Protein AF-L8FRG1-F1 (afdb_monomer)

Secondary structure (DSSP, 8-state):
--HHHHHHHHHHHHHHHHHHHHHHHHTT-------SS-GGG-TTS-HHHHHHHHTS---------GGGTSTTTS-HHHHHHHHHHSTT-HHHHHHHHHHHHHHHGGGGGG--HHHHHHHHTTTT-PSS-----HHHHTT-

Solvent-accessible surface area (backbone atoms only — not comparable to full-atom values): 8812 Å² total; per-residue (Å²): 144,73,69,72,60,57,55,54,51,52,53,54,53,60,58,47,57,55,53,54,52,51,52,43,47,71,73,71,48,89,86,87,86,87,71,100,57,58,46,85,68,50,81,90,57,60,70,68,55,28,54,54,59,58,73,52,91,83,76,89,82,73,90,70,80,63,68,82,81,62,58,86,53,46,35,67,70,39,51,52,53,44,50,46,42,32,68,93,35,69,66,58,39,52,50,50,52,53,50,45,42,70,73,42,50,93,43,30,60,70,52,47,57,69,54,50,52,66,74,41,53,78,80,64,71,46,64,81,65,69,71,85,46,74,74,65,64,74,75,113

Structure (mmCIF, N/CA/C/O backbone):
data_AF-L8FRG1-F1
#
_entry.id   AF-L8FRG1-F1
#
loop_
_atom_site.group_PDB
_atom_site.id
_atom_site.type_symbol
_atom_site.label_atom_id
_atom_site.label_alt_id
_atom_site.label_comp_id
_atom_site.label_asym_id
_atom_site.label_entity_id
_atom_site.label_seq_id
_atom_site.pdbx_PDB_ins_code
_atom_site.Cartn_x
_atom_site.Cartn_y
_atom_site.Cartn_z
_atom_site.occupancy
_atom_site.B_iso_or_equiv
_atom_site.auth_seq_id
_atom_site.auth_comp_id
_atom_site.auth_asym_id
_atom_site.auth_atom_id
_atom_site.pdbx_PDB_model_num
ATOM 1 N N . MET A 1 1 ? 39.399 -3.761 2.041 1.00 45.59 1 MET A N 1
ATOM 2 C CA . MET A 1 1 ? 39.503 -4.653 0.859 1.00 45.59 1 MET A CA 1
ATOM 3 C C . MET A 1 1 ? 38.210 -5.459 0.605 1.00 45.59 1 MET A C 1
ATOM 5 O O . MET A 1 1 ? 38.287 -6.516 0.002 1.00 45.59 1 MET A O 1
ATOM 9 N N . GLN A 1 2 ? 37.025 -4.974 1.021 1.00 53.41 2 GLN A N 1
ATOM 10 C CA . GLN A 1 2 ? 35.730 -5.683 0.889 1.00 53.41 2 GLN A CA 1
ATOM 11 C C . GLN A 1 2 ? 34.721 -4.988 -0.050 1.00 53.41 2 GLN A C 1
ATOM 13 O O . GLN A 1 2 ? 33.638 -5.507 -0.275 1.00 53.41 2 GLN A O 1
ATOM 18 N N . ASP A 1 3 ? 35.074 -3.844 -0.639 1.00 57.12 3 ASP A N 1
ATOM 19 C CA . ASP A 1 3 ? 34.114 -2.991 -1.362 1.00 57.12 3 ASP A CA 1
ATOM 20 C C . ASP A 1 3 ? 33.959 -3.360 -2.854 1.00 57.12 3 ASP A C 1
ATOM 22 O O . ASP A 1 3 ? 32.952 -3.083 -3.501 1.00 57.12 3 ASP A O 1
ATOM 26 N N . ARG A 1 4 ? 34.955 -4.053 -3.424 1.00 55.94 4 ARG A N 1
ATOM 27 C CA . ARG A 1 4 ? 35.022 -4.337 -4.869 1.00 55.94 4 ARG A CA 1
ATOM 28 C C . ARG A 1 4 ? 34.138 -5.515 -5.310 1.00 55.94 4 ARG A C 1
ATOM 30 O O . ARG A 1 4 ? 33.774 -5.574 -6.479 1.00 55.94 4 ARG A O 1
ATOM 37 N N . SER A 1 5 ? 33.776 -6.433 -4.405 1.00 68.31 5 SER A N 1
ATOM 38 C CA . SER A 1 5 ? 32.944 -7.605 -4.741 1.00 68.31 5 SER A CA 1
ATOM 39 C C . SER A 1 5 ? 31.447 -7.296 -4.746 1.00 68.31 5 SER A C 1
ATOM 41 O O . SER A 1 5 ? 30.715 -7.860 -5.551 1.00 68.31 5 SER A O 1
ATOM 43 N N . THR A 1 6 ? 30.985 -6.384 -3.888 1.00 62.59 6 THR A N 1
ATOM 44 C CA . THR A 1 6 ? 29.560 -6.038 -3.771 1.00 62.59 6 THR A CA 1
ATOM 45 C C . THR A 1 6 ? 29.078 -5.218 -4.967 1.00 62.59 6 THR A C 1
ATOM 47 O O . THR A 1 6 ? 27.990 -5.466 -5.481 1.00 62.59 6 THR A O 1
ATOM 50 N N . ALA A 1 7 ? 29.907 -4.292 -5.463 1.00 65.88 7 ALA A N 1
ATOM 51 C CA . ALA A 1 7 ? 29.609 -3.523 -6.672 1.00 65.88 7 ALA A CA 1
ATOM 52 C C . ALA A 1 7 ? 29.515 -4.426 -7.916 1.00 65.88 7 ALA A C 1
ATOM 54 O O . ALA A 1 7 ? 28.525 -4.375 -8.636 1.00 65.88 7 ALA A O 1
ATOM 55 N N . ALA A 1 8 ? 30.485 -5.329 -8.104 1.00 66.56 8 ALA A N 1
ATOM 56 C CA . ALA A 1 8 ? 30.487 -6.274 -9.222 1.00 66.56 8 ALA A CA 1
ATOM 57 C C . ALA A 1 8 ? 29.310 -7.269 -9.166 1.00 66.56 8 ALA A C 1
ATOM 59 O O . ALA A 1 8 ? 28.725 -7.602 -10.194 1.00 66.56 8 ALA A O 1
ATOM 60 N N . PHE A 1 9 ? 28.927 -7.721 -7.968 1.00 67.12 9 PHE A N 1
ATOM 61 C CA . PHE A 1 9 ? 27.757 -8.580 -7.779 1.00 67.12 9 PHE A CA 1
ATOM 62 C C . PHE A 1 9 ? 26.445 -7.852 -8.111 1.00 67.12 9 PHE A C 1
ATOM 64 O O . PHE A 1 9 ? 25.586 -8.400 -8.799 1.00 67.12 9 PHE A O 1
ATOM 71 N N . LYS A 1 10 ? 26.312 -6.592 -7.678 1.00 63.53 10 LYS A N 1
ATOM 72 C CA . LYS A 1 10 ? 25.154 -5.745 -7.989 1.00 63.53 10 LYS A CA 1
ATOM 73 C C . LYS A 1 10 ? 25.035 -5.466 -9.490 1.00 63.53 10 LYS A C 1
ATOM 75 O O . LYS A 1 10 ? 23.926 -5.488 -10.013 1.00 63.53 10 LYS A O 1
ATOM 80 N N . ASP A 1 11 ? 26.151 -5.247 -10.179 1.00 66.75 11 ASP A N 1
ATOM 81 C CA . ASP A 1 11 ? 26.158 -5.044 -11.632 1.00 66.75 11 ASP A CA 1
ATOM 82 C C . ASP A 1 11 ? 25.820 -6.331 -12.404 1.00 66.75 11 ASP A C 1
ATOM 84 O O . ASP A 1 11 ? 25.102 -6.270 -13.399 1.00 66.75 11 ASP A O 1
ATOM 88 N N . SER A 1 12 ? 26.232 -7.505 -11.908 1.00 66.12 12 SER A N 1
ATOM 89 C CA . SER A 1 12 ? 25.819 -8.803 -12.470 1.00 66.12 12 SER A CA 1
ATOM 90 C C . SER A 1 12 ? 24.302 -9.021 -12.376 1.00 66.12 12 SER A C 1
ATOM 92 O O . SER A 1 12 ? 23.667 -9.426 -13.349 1.00 66.12 12 SER A O 1
ATOM 94 N N . LEU A 1 13 ? 23.696 -8.693 -11.227 1.00 63.88 13 LEU A N 1
ATOM 95 C CA . LEU A 1 13 ? 22.245 -8.807 -11.039 1.00 63.88 13 LEU A CA 1
ATOM 96 C C . LEU A 1 13 ? 21.459 -7.832 -11.928 1.00 63.88 13 LEU A C 1
ATOM 98 O O . LEU A 1 13 ? 20.432 -8.211 -12.477 1.00 63.88 13 LEU A O 1
ATOM 102 N N . ARG A 1 14 ? 21.972 -6.614 -12.148 1.00 65.75 14 ARG A N 1
ATOM 103 C CA . ARG A 1 14 ? 21.329 -5.611 -13.019 1.00 65.75 14 ARG A CA 1
ATOM 104 C C . ARG A 1 14 ? 21.219 -6.052 -14.480 1.00 65.75 14 ARG A C 1
ATOM 106 O O . ARG A 1 14 ? 20.252 -5.697 -15.147 1.00 65.75 14 ARG A O 1
ATOM 113 N N . GLY A 1 15 ? 22.184 -6.832 -14.971 1.00 66.19 15 GLY A N 1
ATOM 114 C CA . GLY A 1 15 ? 22.132 -7.404 -16.319 1.00 66.19 15 GLY A CA 1
ATOM 115 C C . GLY A 1 15 ? 21.093 -8.520 -16.473 1.00 66.19 15 GLY A C 1
ATOM 116 O O . GLY A 1 15 ? 20.549 -8.700 -17.561 1.00 66.19 15 GLY A O 1
ATOM 117 N N . ALA A 1 16 ? 20.788 -9.246 -15.393 1.00 73.50 16 ALA A N 1
ATOM 118 C CA . ALA A 1 16 ? 19.817 -10.338 -15.416 1.00 73.50 16 ALA A CA 1
ATOM 119 C C . ALA A 1 16 ? 18.372 -9.834 -15.563 1.00 73.50 16 ALA A C 1
ATOM 121 O O . ALA A 1 16 ? 17.578 -10.479 -16.243 1.00 73.50 16 ALA A O 1
ATOM 122 N N . ASP A 1 17 ? 18.044 -8.670 -14.992 1.00 80.12 17 ASP A N 1
ATOM 123 C CA . ASP A 1 17 ? 16.683 -8.113 -15.021 1.00 80.12 17 ASP A CA 1
ATOM 124 C C . ASP A 1 17 ? 16.163 -7.904 -16.454 1.00 80.12 17 ASP A C 1
ATOM 126 O O . ASP A 1 17 ? 15.029 -8.263 -16.764 1.00 80.12 17 ASP A O 1
ATOM 130 N N . MET A 1 18 ? 17.002 -7.367 -17.348 1.00 82.25 18 MET A N 1
ATOM 131 C CA . MET A 1 18 ? 16.641 -7.163 -18.758 1.00 82.25 18 MET A CA 1
ATOM 132 C C . MET A 1 18 ? 16.411 -8.484 -19.490 1.00 82.25 18 MET A C 1
ATOM 134 O O . MET A 1 18 ? 15.399 -8.634 -20.165 1.00 82.25 18 MET A O 1
ATOM 138 N N . LEU A 1 19 ? 17.324 -9.444 -19.320 1.00 84.06 19 LEU A N 1
ATOM 139 C CA . LEU A 1 19 ? 17.229 -10.748 -19.978 1.00 84.06 19 LEU A CA 1
ATOM 140 C C . LEU A 1 19 ? 15.958 -11.490 -19.557 1.00 84.06 19 LEU A C 1
ATOM 142 O O . LEU A 1 19 ? 15.252 -12.024 -20.400 1.00 84.06 19 LEU A O 1
ATOM 146 N N . LEU A 1 20 ? 15.617 -11.452 -18.266 1.00 86.44 20 LEU A N 1
ATOM 147 C CA . LEU A 1 20 ? 14.399 -12.079 -17.754 1.00 86.44 20 LEU A CA 1
ATOM 148 C C . LEU A 1 20 ? 13.129 -11.453 -18.340 1.00 86.44 20 LEU A C 1
ATOM 150 O O . LEU A 1 20 ? 12.180 -12.170 -18.658 1.00 86.44 20 LEU A O 1
ATOM 154 N N . ILE A 1 21 ? 13.091 -10.125 -18.469 1.00 87.12 21 ILE A N 1
ATOM 155 C CA . ILE A 1 21 ? 11.945 -9.433 -19.069 1.00 87.12 21 ILE A CA 1
ATOM 156 C C . ILE A 1 21 ? 11.826 -9.803 -20.548 1.00 87.12 21 ILE A C 1
ATOM 158 O O . ILE A 1 21 ? 10.726 -10.128 -20.998 1.00 87.12 21 ILE A O 1
ATOM 162 N N . ASP A 1 22 ? 12.938 -9.791 -21.279 1.00 86.38 22 ASP A N 1
ATOM 163 C CA . ASP A 1 22 ? 12.968 -10.104 -22.707 1.00 86.38 22 ASP A CA 1
ATOM 164 C C . ASP A 1 22 ? 12.559 -11.559 -22.974 1.00 86.38 22 ASP A C 1
ATOM 166 O O . ASP A 1 22 ? 11.725 -11.803 -23.844 1.00 86.38 22 ASP A O 1
ATOM 170 N N . ASP A 1 23 ? 13.046 -12.516 -22.180 1.00 89.44 23 ASP A N 1
ATOM 171 C CA . ASP A 1 23 ? 12.694 -13.937 -22.300 1.00 89.44 23 ASP A CA 1
ATOM 172 C C . ASP A 1 23 ? 11.195 -14.173 -22.060 1.00 89.44 23 ASP A C 1
ATOM 174 O O . ASP A 1 23 ? 10.521 -14.872 -22.820 1.00 89.44 23 ASP A O 1
ATOM 178 N N . VAL A 1 24 ? 10.629 -13.552 -21.019 1.00 88.44 24 VAL A N 1
ATOM 179 C CA . VAL A 1 24 ? 9.200 -13.694 -20.703 1.00 88.44 24 VAL A CA 1
ATOM 180 C C . VAL A 1 24 ? 8.328 -13.030 -21.777 1.00 88.44 24 VAL A C 1
ATOM 182 O O . VAL A 1 24 ? 7.272 -13.568 -22.121 1.00 88.44 24 VAL A O 1
ATOM 185 N N . GLN A 1 25 ? 8.758 -11.897 -22.340 1.00 85.94 25 GLN A N 1
ATOM 186 C CA . GLN A 1 25 ? 8.079 -11.271 -23.480 1.00 85.94 25 GLN A CA 1
ATOM 187 C C . GLN A 1 25 ? 8.177 -12.126 -24.748 1.00 85.94 25 GLN A C 1
ATOM 189 O O . GLN A 1 25 ? 7.183 -12.260 -25.465 1.00 85.94 25 GLN A O 1
ATOM 194 N N . PHE A 1 26 ? 9.340 -12.725 -25.010 1.00 87.12 26 PHE A N 1
ATOM 195 C CA . PHE A 1 26 ? 9.576 -13.605 -26.153 1.00 87.12 26 PHE A CA 1
ATOM 196 C C . PHE A 1 26 ? 8.680 -14.850 -26.111 1.00 87.12 26 PHE A C 1
ATOM 198 O O . PHE A 1 26 ? 8.123 -15.249 -27.132 1.00 87.12 26 PHE A O 1
ATOM 205 N N . ASP A 1 27 ? 8.434 -15.386 -24.914 1.00 93.06 27 ASP A N 1
ATOM 206 C CA . ASP A 1 27 ? 7.467 -16.461 -24.659 1.00 93.06 27 ASP A CA 1
ATOM 207 C C . ASP A 1 27 ? 5.992 -16.049 -24.882 1.00 93.0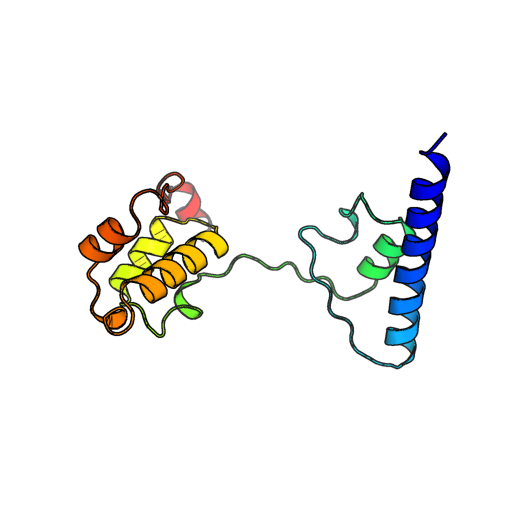6 27 ASP A C 1
ATOM 209 O O . ASP A 1 27 ? 5.078 -16.853 -24.677 1.00 93.06 27 ASP A O 1
ATOM 213 N N . GLY A 1 28 ? 5.721 -14.791 -25.247 1.00 90.06 28 GLY A N 1
ATOM 214 C CA . GLY A 1 28 ? 4.372 -14.256 -25.441 1.00 90.06 28 GLY A CA 1
ATOM 215 C C . GLY A 1 28 ? 3.587 -14.065 -24.139 1.00 90.06 28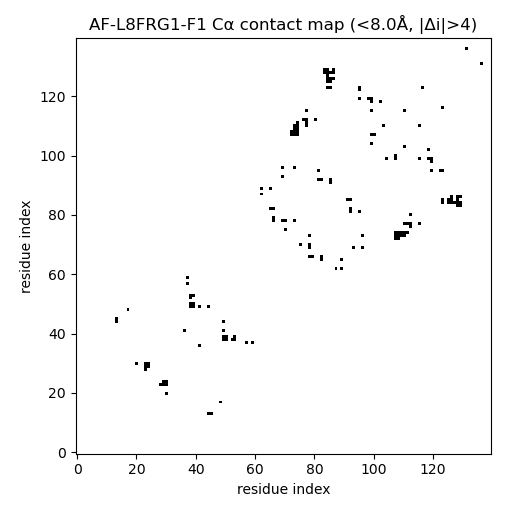 GLY A C 1
ATOM 216 O O . GLY A 1 28 ? 2.363 -13.896 -24.164 1.00 90.06 28 GLY A O 1
ATOM 217 N N . LYS A 1 29 ? 4.261 -14.108 -22.983 1.00 92.50 29 LYS A N 1
ATOM 218 C CA . LYS A 1 29 ? 3.631 -13.910 -21.674 1.00 92.50 29 LYS A CA 1
ATOM 219 C C . LYS A 1 29 ? 3.466 -12.418 -21.389 1.00 92.50 29 LYS A C 1
ATOM 221 O O . LYS A 1 29 ? 4.205 -11.566 -21.877 1.00 92.50 29 LYS A O 1
ATOM 226 N N . LYS A 1 30 ? 2.471 -12.094 -20.563 1.00 90.12 30 LYS A N 1
ATOM 227 C CA . LYS A 1 30 ? 2.211 -10.720 -20.121 1.00 90.12 30 LYS A CA 1
ATOM 228 C C . LYS A 1 30 ? 3.001 -10.432 -18.851 1.00 90.12 30 LYS A C 1
ATOM 230 O O . LYS A 1 30 ? 2.938 -11.211 -17.904 1.00 90.12 30 LYS A O 1
ATOM 235 N N . ILE A 1 31 ? 3.677 -9.289 -18.825 1.00 90.38 31 ILE A N 1
ATOM 236 C CA . ILE A 1 31 ? 4.393 -8.781 -17.653 1.00 90.38 31 ILE A CA 1
ATOM 237 C C . ILE A 1 31 ? 3.676 -7.523 -17.173 1.00 90.38 31 ILE A C 1
ATOM 239 O O . ILE A 1 31 ? 3.388 -6.629 -17.968 1.00 90.38 31 ILE A O 1
ATOM 243 N N . VAL A 1 32 ? 3.388 -7.460 -15.874 1.00 92.06 32 VAL A N 1
ATOM 244 C CA . VAL A 1 32 ? 2.841 -6.275 -15.206 1.00 92.06 32 VAL A CA 1
ATOM 245 C C . VAL A 1 32 ? 3.807 -5.884 -14.099 1.00 92.06 32 VAL A C 1
ATOM 247 O O . VAL A 1 32 ? 4.163 -6.715 -13.267 1.00 92.06 32 VAL A O 1
ATOM 250 N N . LEU A 1 33 ? 4.237 -4.626 -14.107 1.00 92.00 33 LEU A N 1
ATOM 251 C CA . LEU A 1 33 ? 5.173 -4.071 -13.137 1.00 92.00 33 LEU A CA 1
ATOM 252 C C . LEU A 1 33 ? 4.538 -2.849 -12.482 1.00 92.00 33 LEU A C 1
ATOM 254 O O . LEU A 1 33 ? 3.912 -2.032 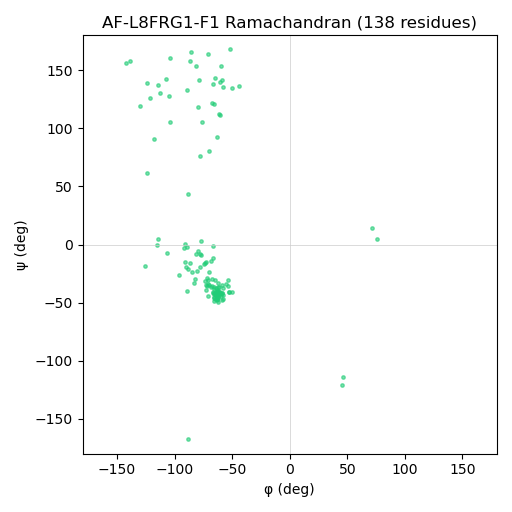-13.154 1.00 92.00 33 LEU A O 1
ATOM 258 N N . SER A 1 34 ? 4.721 -2.723 -11.173 1.00 92.31 34 SER A N 1
ATOM 259 C CA . SER A 1 34 ? 4.311 -1.553 -10.399 1.00 92.31 34 SER A CA 1
ATOM 260 C C . SER A 1 34 ? 5.541 -0.849 -9.848 1.00 92.31 34 SER A C 1
ATOM 262 O O . SER A 1 34 ? 6.439 -1.506 -9.319 1.00 92.31 34 SER A O 1
ATOM 264 N N . ALA A 1 35 ? 5.556 0.476 -9.916 1.00 90.81 35 ALA A N 1
ATOM 265 C CA . ALA A 1 35 ? 6.600 1.304 -9.337 1.00 90.81 35 ALA A CA 1
ATOM 266 C C . ALA A 1 35 ? 5.984 2.541 -8.675 1.00 90.81 35 ALA A C 1
ATOM 268 O O . ALA A 1 35 ? 4.873 2.946 -9.008 1.00 90.81 35 ALA A O 1
ATOM 269 N N . ASP A 1 36 ? 6.721 3.141 -7.743 1.00 89.06 36 ASP A N 1
ATOM 270 C CA . ASP A 1 36 ? 6.331 4.379 -7.059 1.00 89.06 36 ASP A CA 1
ATOM 271 C C . ASP A 1 36 ? 6.436 5.622 -7.959 1.00 89.06 36 ASP A C 1
ATOM 273 O O . ASP A 1 36 ? 5.913 6.687 -7.636 1.00 89.06 36 ASP A O 1
ATOM 277 N N . ARG A 1 37 ? 7.140 5.491 -9.086 1.00 90.31 37 ARG A N 1
ATOM 278 C CA . ARG A 1 37 ? 7.461 6.554 -10.036 1.00 90.31 37 ARG A CA 1
ATOM 279 C C . ARG A 1 37 ? 7.399 6.012 -11.462 1.00 90.31 37 ARG A C 1
ATOM 281 O O . ARG A 1 37 ? 7.585 4.820 -11.700 1.00 90.31 37 ARG A O 1
ATOM 288 N N . ALA A 1 38 ? 7.183 6.907 -12.425 1.00 92.31 38 ALA A N 1
ATOM 289 C CA . ALA A 1 38 ? 7.190 6.559 -13.844 1.00 92.31 38 ALA A CA 1
ATOM 290 C C . ALA A 1 38 ? 8.549 5.968 -14.284 1.00 92.31 38 ALA A C 1
ATOM 292 O O . ALA A 1 38 ? 9.578 6.356 -13.722 1.00 92.31 38 ALA A O 1
ATOM 293 N N . PRO A 1 39 ? 8.597 5.121 -15.334 1.00 93.44 39 PRO A N 1
ATOM 294 C CA . PRO A 1 39 ? 9.824 4.437 -15.762 1.00 93.44 39 PRO A CA 1
ATOM 295 C C . PRO A 1 39 ? 11.050 5.347 -15.934 1.00 93.44 39 PRO A C 1
ATOM 297 O O . PRO A 1 39 ? 12.155 5.005 -15.516 1.00 93.44 39 PRO A O 1
ATOM 300 N N . MET A 1 40 ? 10.858 6.544 -16.499 1.00 93.06 40 MET A N 1
ATOM 301 C CA . MET A 1 40 ? 11.934 7.520 -16.721 1.00 93.06 40 MET A CA 1
ATOM 302 C C . MET A 1 40 ? 12.479 8.153 -15.431 1.00 93.06 40 MET A C 1
ATOM 304 O O . MET A 1 40 ? 13.626 8.598 -15.406 1.00 93.06 40 MET A O 1
ATOM 308 N N . ALA A 1 41 ? 11.691 8.165 -14.355 1.00 93.50 41 ALA A N 1
ATOM 309 C CA . ALA A 1 41 ? 12.057 8.731 -13.058 1.00 93.50 41 ALA A CA 1
ATOM 310 C C . ALA A 1 41 ? 12.744 7.717 -12.119 1.00 93.50 41 ALA A C 1
ATOM 312 O O . ALA A 1 41 ? 13.180 8.089 -11.030 1.00 93.50 41 ALA A O 1
ATOM 313 N N . LEU A 1 42 ? 12.890 6.453 -12.533 1.00 92.00 42 LEU A N 1
ATOM 314 C CA . LEU A 1 42 ? 13.579 5.411 -11.766 1.00 92.00 42 LEU A CA 1
ATOM 315 C C . LEU A 1 42 ? 15.104 5.557 -11.886 1.00 92.00 42 LEU A C 1
ATOM 317 O O . LEU A 1 42 ? 15.769 4.819 -12.609 1.00 92.00 42 LEU A O 1
ATOM 321 N N . THR A 1 43 ? 15.685 6.527 -11.180 1.00 89.12 43 THR A N 1
ATOM 322 C CA . THR A 1 43 ? 17.119 6.867 -11.279 1.00 89.12 43 THR A CA 1
ATOM 323 C C . THR A 1 43 ? 18.075 5.781 -10.769 1.00 89.12 43 THR A C 1
ATOM 325 O O . THR A 1 43 ? 19.274 5.842 -11.045 1.00 89.12 43 THR A O 1
ATOM 328 N N . GLU A 1 44 ? 17.557 4.768 -10.077 1.00 87.00 44 GLU A N 1
ATOM 329 C CA . GLU A 1 44 ? 18.328 3.720 -9.396 1.00 87.00 44 GLU A CA 1
ATOM 330 C C . GLU A 1 44 ? 18.600 2.479 -10.273 1.00 87.00 44 GLU A C 1
ATOM 332 O O . GLU A 1 44 ? 19.492 1.680 -9.955 1.00 87.00 44 GLU A O 1
ATOM 337 N N . ILE A 1 45 ? 17.876 2.341 -11.393 1.00 87.44 45 ILE A N 1
ATOM 338 C CA . ILE A 1 45 ? 18.021 1.250 -12.375 1.00 87.44 45 ILE A CA 1
ATOM 339 C C . ILE A 1 45 ? 18.763 1.711 -13.635 1.00 87.44 45 ILE A C 1
ATOM 341 O O . ILE A 1 45 ? 18.854 2.909 -13.908 1.00 87.44 45 ILE A O 1
ATOM 345 N N . GLU A 1 46 ? 19.308 0.781 -14.417 1.00 89.00 46 GLU A N 1
ATOM 346 C CA . GLU A 1 46 ? 20.113 1.105 -15.600 1.00 89.00 46 GLU A CA 1
ATOM 347 C C . GLU A 1 46 ? 19.285 1.812 -16.702 1.00 89.00 46 GLU A C 1
ATOM 349 O O . GLU A 1 46 ? 18.120 1.462 -16.907 1.00 89.00 46 GLU A O 1
ATOM 354 N N . PRO A 1 47 ? 19.849 2.789 -17.448 1.00 89.25 47 PRO A N 1
ATOM 355 C CA . PRO A 1 47 ? 19.115 3.540 -18.473 1.00 89.25 47 PRO A CA 1
ATOM 356 C C . PRO A 1 47 ? 18.400 2.682 -19.524 1.00 89.25 47 PRO A C 1
ATOM 358 O O . PRO A 1 47 ? 17.301 3.035 -19.952 1.00 89.25 47 PRO A O 1
ATOM 361 N N . ARG A 1 48 ? 18.992 1.547 -19.919 1.00 88.88 48 ARG A N 1
ATOM 362 C CA . ARG A 1 48 ? 18.382 0.621 -20.886 1.00 88.88 48 ARG A CA 1
ATOM 363 C C . ARG A 1 48 ? 17.085 0.017 -20.355 1.00 88.88 48 ARG A C 1
ATOM 365 O O . ARG A 1 48 ? 16.089 0.031 -21.069 1.00 88.88 48 ARG A O 1
ATOM 372 N N . LEU A 1 49 ? 17.071 -0.398 -19.087 1.00 89.38 49 LEU A N 1
ATOM 373 C CA . LEU A 1 49 ? 15.873 -0.923 -18.434 1.00 89.38 49 LEU A CA 1
ATOM 374 C C . LEU A 1 49 ? 14.779 0.143 -18.339 1.00 89.38 49 LEU A C 1
ATOM 376 O O . LEU A 1 49 ? 13.629 -0.139 -18.648 1.00 89.38 49 LEU A O 1
ATOM 380 N N . ARG A 1 50 ? 15.126 1.400 -18.029 1.00 92.06 50 ARG A N 1
ATOM 381 C CA . ARG A 1 50 ? 14.145 2.505 -18.047 1.00 92.06 50 ARG A CA 1
ATOM 382 C C . ARG A 1 50 ? 13.505 2.668 -19.424 1.00 92.06 50 ARG A C 1
ATOM 384 O O . ARG A 1 50 ? 12.286 2.795 -19.517 1.00 92.06 50 ARG A O 1
ATOM 391 N N . SER A 1 51 ? 14.325 2.681 -20.478 1.00 91.50 51 SER A N 1
ATOM 392 C CA . SER A 1 51 ? 13.850 2.824 -21.858 1.00 91.50 51 SER A CA 1
ATOM 393 C C . SER A 1 51 ? 12.949 1.661 -22.266 1.00 91.50 51 SER A C 1
ATOM 395 O O . SER A 1 51 ? 11.940 1.881 -22.928 1.00 91.50 51 SER A O 1
ATOM 397 N N . HIS A 1 52 ? 13.297 0.440 -21.856 1.00 90.88 52 HIS A N 1
ATOM 398 C CA . HIS A 1 52 ? 12.510 -0.755 -22.140 1.00 90.88 52 HIS A CA 1
ATOM 399 C C . HIS A 1 52 ? 11.150 -0.723 -21.446 1.00 90.88 52 HIS A C 1
ATOM 401 O O . HIS A 1 52 ? 10.119 -0.874 -22.095 1.00 90.88 52 HIS A O 1
ATOM 407 N N . LEU A 1 53 ? 11.128 -0.410 -20.147 1.00 92.31 53 LEU A N 1
ATOM 408 C CA . LEU A 1 53 ? 9.894 -0.251 -19.374 1.00 92.31 53 LEU A CA 1
ATOM 409 C C . LEU A 1 53 ? 8.975 0.833 -19.961 1.00 92.31 53 LEU A C 1
ATOM 411 O O . LEU A 1 53 ? 7.759 0.665 -19.983 1.00 92.31 53 LEU A O 1
ATOM 415 N N . ALA A 1 54 ? 9.549 1.925 -20.474 1.00 92.06 54 ALA A N 1
ATOM 416 C CA . ALA A 1 54 ? 8.795 2.997 -21.122 1.00 92.06 54 ALA A CA 1
ATOM 417 C C . ALA A 1 54 ? 8.259 2.637 -22.519 1.00 92.06 54 ALA A C 1
ATOM 419 O O . ALA A 1 54 ? 7.381 3.337 -23.015 1.00 92.06 54 ALA A O 1
ATOM 420 N N . SER A 1 55 ? 8.768 1.575 -23.156 1.00 91.38 55 SER A N 1
ATOM 421 C CA . SER A 1 55 ? 8.274 1.119 -24.464 1.00 91.38 55 SER A CA 1
ATOM 422 C C . SER A 1 55 ? 6.918 0.400 -24.384 1.00 91.38 55 SER A C 1
ATOM 424 O O . SER A 1 55 ? 6.237 0.254 -25.397 1.00 91.38 55 SER A O 1
ATOM 426 N N . GLY A 1 56 ? 6.518 -0.033 -23.182 1.00 90.56 56 GLY A N 1
ATOM 427 C CA . GLY A 1 56 ? 5.231 -0.672 -22.915 1.00 90.56 56 GLY A CA 1
ATOM 428 C C . GLY A 1 56 ? 4.101 0.307 -22.569 1.00 90.56 56 GLY A C 1
ATOM 429 O O . GLY A 1 56 ? 4.212 1.524 -22.710 1.00 90.56 56 GLY A O 1
ATOM 430 N N . LEU A 1 57 ? 2.984 -0.236 -22.069 1.00 93.50 57 LEU A N 1
ATOM 431 C CA . LEU A 1 57 ? 1.862 0.560 -21.567 1.00 93.50 57 LEU A CA 1
ATOM 432 C C . LEU A 1 57 ? 2.160 1.066 -20.149 1.00 93.50 57 LEU A C 1
ATOM 434 O O . LEU A 1 57 ? 2.282 0.273 -19.218 1.00 93.50 57 LEU A O 1
ATOM 438 N N . THR A 1 58 ? 2.211 2.388 -19.976 1.00 92.75 58 THR A N 1
ATOM 439 C CA . THR A 1 58 ? 2.329 3.029 -18.657 1.00 92.75 58 THR A CA 1
ATOM 440 C C . THR A 1 58 ? 0.985 3.623 -18.249 1.00 92.75 58 THR A C 1
ATOM 442 O O . THR A 1 58 ? 0.396 4.394 -19.004 1.00 92.75 58 THR A O 1
ATOM 445 N N . CYS A 1 59 ? 0.509 3.286 -17.050 1.00 92.25 59 CYS A N 1
ATOM 446 C CA . CYS A 1 59 ? -0.737 3.802 -16.489 1.00 92.25 59 CYS A CA 1
ATOM 447 C C . CYS A 1 59 ? -0.476 4.327 -15.068 1.00 92.25 59 CYS A C 1
ATOM 449 O O . CYS A 1 59 ? -0.033 3.539 -14.226 1.00 92.25 59 CYS A O 1
ATOM 451 N N . PRO A 1 60 ? -0.695 5.626 -14.783 1.00 89.00 60 PRO A N 1
ATOM 452 C CA . PRO A 1 60 ? -0.613 6.130 -13.419 1.00 89.00 60 PRO A CA 1
ATOM 453 C C . PRO A 1 60 ? -1.743 5.533 -12.573 1.00 89.00 60 PRO A C 1
ATOM 455 O O . PRO A 1 60 ? -2.883 5.425 -13.024 1.00 89.00 60 PRO A O 1
ATOM 458 N N . VAL A 1 61 ? -1.420 5.151 -11.338 1.00 84.19 61 VAL A N 1
ATOM 459 C CA . VAL A 1 61 ? -2.404 4.674 -10.363 1.00 84.19 61 VAL A CA 1
ATOM 460 C C . VAL A 1 61 ? -2.648 5.790 -9.362 1.00 84.19 61 VAL A C 1
ATOM 462 O O . VAL A 1 61 ? -1.811 6.053 -8.501 1.00 84.19 61 VAL A O 1
ATOM 465 N N . GLU A 1 62 ? -3.799 6.440 -9.485 1.00 76.62 62 GLU A N 1
ATOM 466 C CA . GLU A 1 62 ? -4.254 7.414 -8.497 1.00 76.62 62 GLU A CA 1
ATOM 467 C C . GLU A 1 62 ? -4.844 6.687 -7.277 1.00 76.62 62 GLU A C 1
ATOM 469 O O . GLU A 1 62 ? -5.536 5.673 -7.437 1.00 76.62 62 GLU A O 1
ATOM 474 N N . PRO A 1 63 ? -4.610 7.177 -6.047 1.00 69.50 63 PRO A N 1
ATOM 475 C CA . PRO A 1 63 ? -5.232 6.610 -4.859 1.00 69.50 63 PRO A CA 1
ATOM 476 C C . PRO A 1 63 ? -6.761 6.742 -4.949 1.00 69.50 63 PRO A C 1
ATOM 478 O O . PRO A 1 63 ? -7.318 7.840 -4.914 1.00 69.50 63 PRO A O 1
ATOM 481 N N . GLY A 1 64 ? -7.454 5.608 -5.073 1.00 67.38 64 GLY A N 1
ATOM 482 C CA . GLY A 1 64 ? -8.917 5.552 -5.073 1.00 67.38 64 GLY A CA 1
ATOM 483 C C . GLY A 1 64 ? -9.521 5.841 -3.694 1.00 67.38 64 GLY A C 1
ATOM 484 O O . GLY A 1 64 ? -8.842 5.765 -2.669 1.00 67.38 64 GLY A O 1
ATOM 485 N N . ARG A 1 65 ? -10.830 6.138 -3.645 1.00 64.94 65 ARG A N 1
ATOM 486 C CA . ARG A 1 65 ? -11.557 6.199 -2.366 1.00 64.94 65 ARG A CA 1
ATOM 487 C C . ARG A 1 65 ? -11.630 4.789 -1.765 1.00 64.94 65 ARG A C 1
ATOM 489 O O . ARG A 1 65 ? -12.199 3.895 -2.388 1.00 64.94 65 ARG A O 1
ATOM 496 N N . PRO A 1 66 ? -11.123 4.582 -0.547 1.00 61.56 66 PRO A N 1
ATOM 497 C CA . PRO A 1 66 ? -10.919 3.239 -0.012 1.00 61.56 66 PRO A CA 1
ATOM 498 C C . PRO A 1 66 ? -12.184 2.565 0.548 1.00 61.56 66 PRO A C 1
ATOM 500 O O . PRO A 1 66 ? -12.163 1.378 0.868 1.00 61.56 66 PRO A O 1
ATOM 503 N N . LEU A 1 67 ? -13.309 3.291 0.596 1.00 61.44 67 LEU A N 1
ATOM 504 C CA . LEU A 1 67 ? -14.614 2.799 1.059 1.00 61.44 67 LEU A CA 1
ATOM 505 C C . LEU A 1 67 ? -15.073 1.517 0.334 1.00 61.44 67 LEU A C 1
ATOM 507 O O . LEU A 1 67 ? -15.751 0.681 0.922 1.00 61.44 67 LEU A O 1
ATOM 511 N N . GLY A 1 68 ? -14.689 1.328 -0.933 1.00 58.69 68 GLY A N 1
ATOM 512 C CA . GLY A 1 68 ? -15.084 0.154 -1.721 1.00 58.69 68 GLY A CA 1
ATOM 513 C C . GLY A 1 68 ? -14.313 -1.135 -1.406 1.00 58.69 68 GLY A C 1
ATOM 514 O O . GLY A 1 68 ? -14.796 -2.210 -1.735 1.00 58.69 68 GLY A O 1
ATOM 515 N N . VAL A 1 69 ? -13.133 -1.046 -0.783 1.00 59.03 69 VAL A N 1
ATOM 516 C CA . VAL A 1 69 ? -12.239 -2.204 -0.567 1.00 59.03 69 VAL A CA 1
ATOM 517 C C . VAL A 1 69 ? -12.418 -2.814 0.827 1.00 59.03 69 VAL A C 1
ATOM 519 O O . VAL A 1 69 ? -12.188 -4.003 1.015 1.00 59.03 69 VAL A O 1
ATOM 522 N N . VAL A 1 70 ? -12.865 -2.015 1.799 1.00 62.09 70 VAL A N 1
ATOM 523 C CA . VAL A 1 70 ? -12.846 -2.364 3.233 1.00 62.09 70 VAL A CA 1
ATOM 524 C C . VAL A 1 70 ? -14.263 -2.502 3.834 1.00 62.09 70 VAL A C 1
ATOM 526 O O . VAL A 1 70 ? -14.442 -2.722 5.028 1.00 62.09 70 VAL A O 1
ATOM 529 N N . SER A 1 71 ? -15.308 -2.398 3.011 1.00 59.91 71 SER A N 1
ATOM 530 C CA . SER A 1 71 ? -16.711 -2.217 3.434 1.00 59.91 71 SER A CA 1
ATOM 531 C C . SER A 1 71 ? -17.443 -3.464 3.952 1.00 59.91 71 SER A C 1
ATOM 533 O O . SER A 1 71 ? -18.623 -3.377 4.277 1.00 59.91 71 SER A O 1
ATOM 535 N N . GLY A 1 72 ? -16.785 -4.621 4.053 1.00 64.06 72 GLY A N 1
ATOM 536 C CA . GLY A 1 72 ? -17.460 -5.882 4.386 1.00 64.06 72 GLY A CA 1
ATOM 537 C C . GLY A 1 72 ? -17.712 -6.129 5.876 1.00 64.06 72 GLY A C 1
ATOM 538 O O . GLY A 1 72 ? -18.678 -6.807 6.219 1.00 64.06 72 GLY A O 1
ATOM 539 N N . GLU A 1 73 ? -16.861 -5.602 6.761 1.00 75.38 73 GLU A N 1
ATOM 540 C CA . GLU A 1 73 ? -16.842 -6.045 8.167 1.00 75.38 73 GLU A CA 1
ATOM 541 C C . GLU A 1 73 ? -16.988 -4.914 9.194 1.00 75.38 73 GLU A C 1
ATOM 543 O O . GLU A 1 73 ? -17.360 -5.163 10.340 1.00 75.38 73 GLU A O 1
ATOM 548 N N . VAL A 1 74 ? -16.744 -3.668 8.782 1.00 85.25 74 VAL A N 1
ATOM 549 C CA . VAL A 1 74 ? -16.809 -2.472 9.631 1.00 85.25 74 VAL A CA 1
ATOM 550 C C . VAL A 1 74 ? -18.043 -1.653 9.268 1.00 85.25 74 VAL A C 1
ATOM 552 O O . VAL A 1 74 ? -18.394 -1.524 8.095 1.00 85.25 74 VAL A O 1
ATOM 555 N N . ARG A 1 75 ? -18.697 -1.060 10.272 1.00 89.06 75 ARG A N 1
ATOM 556 C CA . ARG A 1 75 ? -19.834 -0.163 10.039 1.00 89.06 75 ARG A CA 1
ATOM 557 C C . ARG A 1 75 ? -19.444 1.032 9.159 1.00 89.06 75 ARG A C 1
ATOM 559 O O . ARG A 1 75 ? -18.369 1.595 9.380 1.00 89.06 75 ARG A O 1
ATOM 566 N N . PRO A 1 76 ? -20.324 1.483 8.245 1.00 88.31 76 PRO A N 1
ATOM 567 C CA . PRO A 1 76 ? -20.045 2.620 7.369 1.00 88.31 76 PRO A CA 1
ATOM 568 C C . PRO A 1 76 ? -19.593 3.868 8.128 1.00 88.31 76 PRO A C 1
ATOM 570 O O . PRO A 1 76 ? -18.623 4.496 7.727 1.00 88.31 76 PRO A O 1
ATOM 573 N N . GLU A 1 77 ? -20.216 4.169 9.272 1.00 90.62 77 GLU A N 1
ATOM 574 C CA . GLU A 1 77 ? -19.894 5.372 10.050 1.00 90.62 77 GLU A CA 1
ATOM 575 C C . GLU A 1 77 ? -18.484 5.316 10.663 1.00 90.62 77 GLU A C 1
ATOM 577 O O . GLU A 1 77 ? -17.785 6.324 10.743 1.00 90.62 77 GLU A O 1
ATOM 582 N N . VAL A 1 78 ? -18.043 4.125 11.084 1.00 90.69 78 VAL A N 1
ATOM 583 C CA . VAL A 1 78 ? -16.676 3.915 11.580 1.00 90.69 78 VAL A CA 1
ATOM 584 C C . VAL A 1 78 ? -15.693 4.010 10.420 1.00 90.69 78 VAL A C 1
ATOM 586 O O . VAL A 1 78 ? -14.669 4.671 10.544 1.00 90.69 78 VAL A O 1
ATOM 589 N N . LEU A 1 79 ? -16.008 3.394 9.279 1.00 88.75 79 LEU A N 1
ATOM 590 C CA . LEU A 1 79 ? -15.147 3.428 8.102 1.00 88.75 79 LEU A CA 1
ATOM 591 C C . LEU A 1 79 ? -14.977 4.855 7.553 1.00 88.75 79 LEU A C 1
ATOM 593 O O . LEU A 1 79 ? -13.854 5.249 7.251 1.00 88.75 79 LEU A O 1
ATOM 597 N N . GLU A 1 80 ? -16.052 5.641 7.475 1.00 88.12 80 GLU A N 1
ATOM 598 C CA . GLU A 1 80 ? -16.006 7.066 7.117 1.00 88.12 80 GLU A CA 1
ATOM 599 C C . GLU A 1 80 ? -15.111 7.851 8.077 1.00 88.12 80 GLU A C 1
ATOM 601 O O . GLU A 1 80 ? -14.212 8.569 7.637 1.00 88.12 80 GLU A O 1
ATOM 606 N N . HIS A 1 81 ? -15.274 7.634 9.385 1.00 87.88 81 HIS A N 1
ATOM 607 C CA . HIS A 1 81 ? -14.424 8.270 10.383 1.00 87.88 81 HIS A CA 1
ATOM 608 C C . HIS A 1 81 ? -12.938 7.924 10.198 1.00 87.88 81 HIS A C 1
ATOM 610 O O . HIS A 1 81 ? -12.078 8.799 10.302 1.00 87.88 81 HIS A O 1
ATOM 616 N N . LEU A 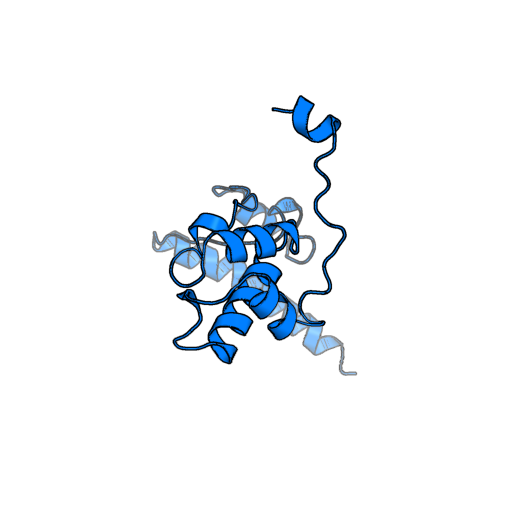1 82 ? -12.611 6.662 9.898 1.00 87.00 82 LEU A N 1
ATOM 617 C CA . LEU A 1 82 ? -11.230 6.256 9.634 1.00 87.00 82 LEU A CA 1
ATOM 618 C C . LEU A 1 82 ? -10.668 6.933 8.379 1.00 87.00 82 LEU A C 1
ATOM 620 O O . LEU A 1 82 ? -9.543 7.425 8.416 1.00 87.00 82 LEU A O 1
ATOM 624 N N . VAL A 1 83 ? -11.455 7.022 7.302 1.00 85.38 83 VAL A N 1
ATOM 625 C CA . VAL A 1 83 ? -11.054 7.695 6.054 1.00 85.38 83 VAL A CA 1
ATOM 626 C C . VAL A 1 83 ? -10.698 9.163 6.290 1.00 85.38 83 VAL A C 1
ATOM 628 O O . VAL A 1 83 ? -9.689 9.634 5.759 1.00 85.38 83 VAL A O 1
ATOM 631 N N . ASP A 1 84 ? -11.476 9.870 7.108 1.00 85.00 84 ASP A N 1
ATOM 632 C CA . ASP A 1 84 ? -11.221 11.277 7.436 1.00 85.00 84 ASP A CA 1
ATOM 633 C C . ASP A 1 84 ? -9.947 11.470 8.276 1.00 85.00 84 ASP A C 1
ATOM 635 O O . ASP A 1 84 ? -9.271 12.500 8.176 1.00 85.00 84 ASP A O 1
ATOM 639 N N . ARG A 1 85 ? -9.591 10.464 9.084 1.00 82.94 85 ARG A N 1
ATOM 640 C CA . ARG A 1 85 ? -8.413 10.471 9.965 1.00 82.94 85 ARG A CA 1
ATOM 641 C C . ARG A 1 85 ? -7.126 9.993 9.289 1.00 82.94 85 ARG A C 1
ATOM 643 O O . ARG A 1 85 ? -6.051 10.264 9.824 1.00 82.94 85 ARG A O 1
ATOM 650 N N . THR A 1 86 ? -7.212 9.335 8.132 1.00 79.75 86 THR A N 1
ATOM 651 C CA . THR A 1 86 ? -6.061 8.822 7.361 1.00 79.75 86 THR A CA 1
ATOM 652 C C . THR A 1 86 ? -6.056 9.354 5.916 1.00 79.75 86 THR A C 1
ATOM 654 O O . THR A 1 86 ? -6.175 8.581 4.954 1.00 79.75 86 THR A O 1
ATOM 657 N N . PRO A 1 87 ? -5.953 10.681 5.706 1.00 74.50 87 PRO A N 1
ATOM 658 C CA . PRO A 1 87 ? -6.088 11.264 4.377 1.00 74.50 87 PRO A CA 1
ATOM 659 C C . PRO A 1 87 ? -4.956 10.833 3.442 1.00 74.50 87 PRO A C 1
ATOM 661 O O . PRO A 1 87 ? -3.784 11.095 3.690 1.00 74.50 87 PRO A O 1
ATOM 664 N N . GLY A 1 88 ? -5.317 10.196 2.325 1.00 70.69 88 GLY A N 1
ATOM 665 C CA . GLY A 1 88 ? -4.370 9.832 1.265 1.00 70.69 88 GLY A CA 1
ATOM 666 C C . GLY A 1 88 ? -3.470 8.629 1.575 1.00 70.69 88 GLY A C 1
ATOM 667 O O . GLY A 1 88 ? -2.623 8.295 0.750 1.00 70.69 88 GLY A O 1
ATOM 668 N N . SER A 1 89 ? -3.664 7.949 2.710 1.00 79.12 89 SER A N 1
ATOM 669 C CA . SER A 1 89 ? -2.860 6.790 3.115 1.00 79.12 89 SER A CA 1
ATOM 670 C C . SER A 1 89 ? -3.726 5.533 3.224 1.00 79.12 89 SER A C 1
ATOM 672 O O . SER A 1 89 ? -4.279 5.221 4.276 1.00 79.12 89 SER A O 1
ATOM 674 N N . MET A 1 90 ? -3.829 4.774 2.123 1.00 79.75 90 MET A N 1
ATOM 675 C CA . MET A 1 90 ? -4.549 3.487 2.118 1.00 79.75 90 MET A CA 1
ATOM 676 C C . MET A 1 90 ? -3.954 2.499 3.132 1.00 79.75 90 MET A C 1
ATOM 678 O O . MET A 1 90 ? -4.688 1.755 3.771 1.00 79.75 90 MET A O 1
ATOM 682 N N . ARG A 1 91 ? -2.627 2.530 3.322 1.00 81.88 91 ARG A N 1
ATOM 683 C CA . ARG A 1 91 ? -1.928 1.665 4.284 1.00 81.88 91 ARG A CA 1
ATOM 684 C C . ARG A 1 91 ? -2.320 1.959 5.729 1.00 81.88 91 ARG A C 1
ATOM 686 O O . ARG A 1 91 ? -2.494 1.023 6.500 1.00 81.88 91 ARG A O 1
ATOM 693 N N . GLU A 1 92 ? -2.445 3.231 6.104 1.00 84.25 92 GLU A N 1
ATOM 694 C CA . GLU A 1 92 ? -2.890 3.595 7.456 1.00 84.25 92 GLU A CA 1
ATOM 695 C C . GLU A 1 92 ? -4.337 3.176 7.694 1.00 84.25 92 GLU A C 1
ATOM 697 O O . GLU A 1 92 ? -4.641 2.621 8.747 1.00 84.25 92 GLU A O 1
ATOM 702 N N . LEU A 1 93 ? -5.211 3.373 6.703 1.00 86.06 93 LEU A N 1
ATOM 703 C CA . LEU A 1 93 ? -6.601 2.943 6.792 1.00 86.06 93 LEU A CA 1
ATOM 704 C C . LEU A 1 93 ? -6.733 1.421 6.929 1.00 86.06 93 LEU A C 1
ATOM 706 O O . LEU A 1 93 ? -7.438 0.939 7.813 1.00 86.06 93 LEU A O 1
ATOM 710 N N . GLU A 1 94 ? -6.048 0.662 6.072 1.00 85.12 94 GLU A N 1
ATOM 711 C CA . GLU A 1 94 ? -6.026 -0.801 6.129 1.00 85.12 94 GLU A CA 1
ATOM 712 C C . GLU A 1 94 ? -5.448 -1.284 7.464 1.00 85.12 94 GLU A C 1
ATOM 714 O O . GLU A 1 94 ? -6.015 -2.167 8.103 1.00 85.12 94 GLU A O 1
ATOM 719 N N . GLY A 1 95 ? -4.374 -0.649 7.945 1.00 85.81 95 GLY A N 1
ATOM 720 C CA . GLY A 1 95 ? -3.789 -0.928 9.254 1.00 85.81 95 GLY A CA 1
ATOM 721 C C . GLY A 1 95 ? -4.758 -0.668 10.409 1.00 85.81 95 GLY A C 1
ATOM 722 O O . GLY A 1 95 ? -4.844 -1.483 11.332 1.00 85.81 95 GLY A O 1
ATOM 723 N N . ALA A 1 96 ? -5.524 0.425 10.352 1.00 88.75 96 ALA A N 1
ATOM 724 C CA . ALA A 1 96 ? -6.552 0.734 11.339 1.00 88.75 96 ALA A CA 1
ATOM 725 C C . ALA A 1 96 ? -7.663 -0.324 11.335 1.00 88.75 96 ALA A C 1
ATOM 727 O O . ALA A 1 96 ? -7.992 -0.866 12.390 1.00 88.75 96 ALA A O 1
ATOM 728 N N . VAL A 1 97 ? -8.189 -0.694 10.164 1.00 88.12 97 VAL A N 1
ATOM 729 C CA . VAL A 1 97 ? -9.225 -1.733 10.079 1.00 88.12 97 VAL A CA 1
ATOM 730 C C . VAL A 1 97 ? -8.704 -3.097 10.516 1.00 88.12 97 VAL A C 1
ATOM 732 O O . VAL A 1 97 ? -9.372 -3.769 11.296 1.00 88.12 97 VAL A O 1
ATOM 735 N N . ASN A 1 98 ? -7.496 -3.483 10.110 1.00 87.25 98 ASN A N 1
ATOM 736 C CA . ASN A 1 98 ? -6.885 -4.738 10.538 1.00 87.25 98 ASN A CA 1
ATOM 737 C C . ASN A 1 98 ? -6.681 -4.782 12.063 1.00 87.25 98 ASN A C 1
ATOM 739 O O . ASN A 1 98 ? -6.895 -5.811 12.701 1.00 87.25 98 ASN A O 1
ATOM 743 N N . THR A 1 99 ? -6.330 -3.646 12.671 1.00 88.25 99 THR A N 1
ATOM 744 C CA . THR A 1 99 ? -6.230 -3.527 14.132 1.00 88.25 99 THR A CA 1
ATOM 745 C C . THR A 1 99 ? -7.597 -3.696 14.796 1.00 88.25 99 THR A C 1
ATOM 747 O O . THR A 1 99 ? -7.719 -4.458 15.755 1.00 88.25 99 THR A O 1
ATOM 750 N N . LEU A 1 100 ? -8.645 -3.045 14.278 1.00 89.88 100 LEU A N 1
ATOM 751 C CA . LEU A 1 100 ? -10.008 -3.233 14.782 1.00 89.88 100 LEU A CA 1
ATOM 752 C C . LEU A 1 100 ? -10.467 -4.686 14.634 1.00 89.88 100 LEU A C 1
ATOM 754 O O . LEU A 1 100 ? -11.047 -5.228 15.572 1.00 89.88 100 LEU A O 1
ATOM 758 N N . ALA A 1 101 ? -10.170 -5.334 13.507 1.00 87.75 101 ALA A N 1
ATOM 759 C CA . ALA A 1 101 ? -10.506 -6.734 13.271 1.00 87.75 101 ALA A CA 1
ATOM 760 C C . ALA A 1 101 ? -9.814 -7.667 14.269 1.00 87.75 101 ALA A C 1
ATOM 762 O O . ALA A 1 101 ? -10.454 -8.553 14.836 1.00 87.75 101 ALA A O 1
ATOM 763 N N . ALA A 1 102 ? -8.535 -7.421 14.559 1.00 87.62 102 ALA A N 1
ATOM 764 C CA . ALA A 1 102 ? -7.779 -8.197 15.534 1.00 87.62 102 ALA A CA 1
ATOM 765 C C . ALA A 1 102 ? -8.310 -8.037 16.970 1.00 87.62 102 ALA A C 1
ATOM 767 O O . ALA A 1 102 ? -8.324 -9.007 17.726 1.00 87.62 102 ALA A O 1
ATOM 768 N N . VAL A 1 103 ? -8.742 -6.831 17.357 1.00 88.50 103 VAL A N 1
ATOM 769 C CA . VAL A 1 103 ? -9.147 -6.538 18.744 1.00 88.50 103 VAL A CA 1
ATOM 770 C C . VAL A 1 103 ? -10.631 -6.810 18.996 1.00 88.50 103 VAL A C 1
ATOM 772 O O . VAL A 1 103 ? -10.990 -7.333 20.050 1.00 88.50 103 VAL A O 1
ATOM 775 N N . ALA A 1 104 ? -11.504 -6.472 18.049 1.00 87.44 104 ALA A N 1
ATOM 776 C CA . ALA A 1 104 ? -12.947 -6.643 18.197 1.00 87.44 104 ALA A CA 1
ATOM 777 C C . ALA A 1 104 ? -13.447 -8.008 17.713 1.00 87.44 104 ALA A C 1
ATOM 779 O O . ALA A 1 104 ? -14.532 -8.418 18.126 1.00 87.44 104 ALA A O 1
ATOM 780 N N . ALA A 1 105 ? -12.678 -8.723 16.883 1.00 83.56 105 ALA A N 1
ATOM 781 C CA . ALA A 1 105 ? -13.021 -10.042 16.358 1.00 83.56 105 ALA A CA 1
ATOM 782 C C . ALA A 1 105 ? -14.476 -10.097 15.843 1.00 83.56 105 ALA A C 1
ATOM 784 O O . ALA A 1 105 ? -14.840 -9.393 14.905 1.00 83.56 105 ALA A O 1
ATOM 785 N N . THR A 1 106 ? -15.348 -10.878 16.489 1.00 84.50 106 THR A N 1
ATOM 786 C CA . THR A 1 106 ? -16.760 -11.035 16.096 1.00 84.50 106 THR A CA 1
ATOM 787 C C . THR A 1 106 ? -17.621 -9.786 16.301 1.00 84.50 106 THR A C 1
ATOM 789 O O . THR A 1 106 ? -18.727 -9.717 15.770 1.00 84.50 106 THR A O 1
ATOM 792 N N . ARG A 1 107 ? -17.142 -8.791 17.057 1.00 89.50 107 ARG A N 1
ATOM 793 C CA . ARG A 1 107 ? -17.831 -7.519 17.317 1.00 89.50 107 ARG A CA 1
ATOM 794 C C . ARG A 1 107 ? -17.490 -6.410 16.319 1.00 89.50 107 ARG A C 1
ATOM 796 O O . ARG A 1 107 ? -18.020 -5.312 16.471 1.00 89.50 107 ARG A O 1
ATOM 803 N N . LEU A 1 108 ? -16.641 -6.666 15.322 1.00 85.94 108 LEU A N 1
ATOM 804 C CA . LEU A 1 108 ? -16.170 -5.654 14.366 1.00 85.94 108 LEU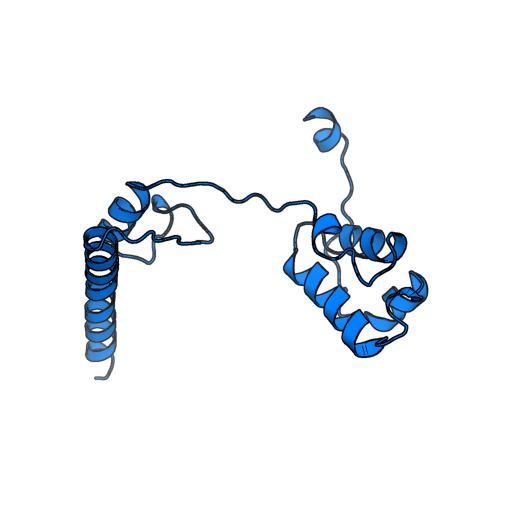 A CA 1
ATOM 805 C C . LEU A 1 108 ? -17.322 -4.881 13.694 1.00 85.94 108 LEU A C 1
ATOM 807 O O . LEU A 1 108 ? -17.287 -3.654 13.619 1.00 85.94 108 LEU A O 1
ATOM 811 N N . SER A 1 109 ? -18.395 -5.581 13.324 1.00 87.19 109 SER A N 1
ATOM 812 C CA . SER A 1 109 ? -19.592 -5.006 12.696 1.00 87.19 109 SER A CA 1
ATOM 813 C C . SER A 1 109 ? -20.530 -4.271 13.661 1.00 87.19 109 SER A C 1
ATOM 815 O O . SER A 1 109 ? -21.471 -3.611 13.226 1.00 87.19 109 SER A O 1
ATOM 817 N N . ALA A 1 110 ? -20.293 -4.366 14.971 1.00 90.38 110 ALA A N 1
ATOM 818 C CA . ALA A 1 110 ? -21.075 -3.697 16.008 1.00 90.38 110 ALA A CA 1
ATOM 819 C C . ALA A 1 110 ? -20.337 -2.508 16.644 1.00 90.38 110 ALA A C 1
ATOM 821 O O . ALA A 1 110 ? -20.947 -1.783 17.431 1.00 90.38 110 ALA A O 1
ATOM 822 N N . LEU A 1 111 ? -19.057 -2.299 16.310 1.00 91.94 111 LEU A N 1
ATOM 823 C CA . LEU A 1 111 ? -18.245 -1.225 16.880 1.00 91.94 111 LEU A CA 1
ATOM 824 C C . LEU A 1 111 ? -18.863 0.151 16.634 1.00 91.94 111 LEU A C 1
ATOM 826 O O . LEU A 1 111 ? -19.287 0.479 15.525 1.00 91.94 111 LEU A O 1
ATOM 830 N N . THR A 1 112 ? -18.874 0.977 17.673 1.00 93.81 112 THR A N 1
ATOM 831 C CA . THR A 1 112 ? -19.179 2.404 17.540 1.00 93.81 112 THR A CA 1
ATOM 832 C C . THR A 1 112 ? -17.923 3.202 17.186 1.00 93.81 112 THR A C 1
ATOM 834 O O . THR A 1 112 ? -16.799 2.715 17.313 1.00 93.81 112 THR A O 1
ATOM 837 N N . VAL A 1 113 ? -18.105 4.452 16.748 1.00 91.94 113 VAL A N 1
ATOM 838 C CA . VAL A 1 113 ? -16.986 5.368 16.465 1.00 91.94 113 VAL A CA 1
ATOM 839 C C . VAL A 1 113 ? -16.140 5.603 17.721 1.00 91.94 113 VAL A C 1
ATOM 841 O O . VAL A 1 113 ? -14.919 5.498 17.649 1.00 91.94 113 VAL A O 1
ATOM 844 N N . ASP A 1 114 ? -16.772 5.826 18.876 1.00 91.19 114 ASP A N 1
ATOM 845 C CA . ASP A 1 114 ? -16.072 6.029 20.154 1.00 91.19 114 ASP A CA 1
ATOM 846 C C . ASP A 1 114 ? -15.272 4.789 20.576 1.00 91.19 114 ASP A C 1
ATOM 848 O O . ASP A 1 114 ? -14.127 4.896 21.019 1.00 91.19 114 ASP A O 1
ATOM 852 N N . GLU A 1 115 ? -15.848 3.593 20.404 1.00 91.19 115 GLU A N 1
ATOM 853 C CA . GLU A 1 115 ? -15.144 2.338 20.673 1.00 91.19 115 GLU A CA 1
ATOM 854 C C . GLU A 1 115 ? -13.945 2.180 19.732 1.00 91.19 115 GLU A C 1
ATOM 856 O O . GLU A 1 115 ? -12.841 1.894 20.190 1.00 91.19 115 GLU A O 1
ATOM 861 N N . ALA A 1 116 ? -14.122 2.424 18.431 1.00 90.62 116 ALA A N 1
ATOM 862 C CA . ALA A 1 116 ? -13.038 2.348 17.457 1.00 90.62 116 ALA A CA 1
ATOM 863 C C . ALA A 1 116 ? -11.898 3.332 17.777 1.00 90.62 116 ALA A C 1
ATOM 865 O O . ALA A 1 116 ? -10.727 2.953 17.727 1.00 90.62 116 ALA A O 1
ATOM 866 N N . GLN A 1 117 ? -12.219 4.567 18.173 1.00 88.69 117 GLN A N 1
ATOM 867 C CA . GLN A 1 117 ? -11.231 5.556 18.616 1.00 88.69 117 GLN A CA 1
ATOM 868 C C . GLN A 1 117 ? -10.474 5.093 19.864 1.00 88.69 117 GLN A C 1
ATOM 870 O O . GLN A 1 117 ? -9.245 5.179 19.910 1.00 88.69 117 GLN A O 1
ATOM 875 N N . GLY A 1 118 ? -11.194 4.569 20.859 1.00 88.25 118 GLY A N 1
ATOM 876 C CA . GLY A 1 118 ? -10.598 4.045 22.085 1.00 88.25 118 GLY A CA 1
ATOM 877 C C . GLY A 1 118 ? -9.647 2.875 21.826 1.00 88.25 118 GLY A C 1
ATOM 878 O O . GLY A 1 118 ? -8.570 2.816 22.419 1.00 88.25 118 GLY A O 1
ATOM 879 N N . LEU A 1 119 ? -10.012 1.976 20.907 1.00 88.62 119 LEU A N 1
ATOM 880 C CA . L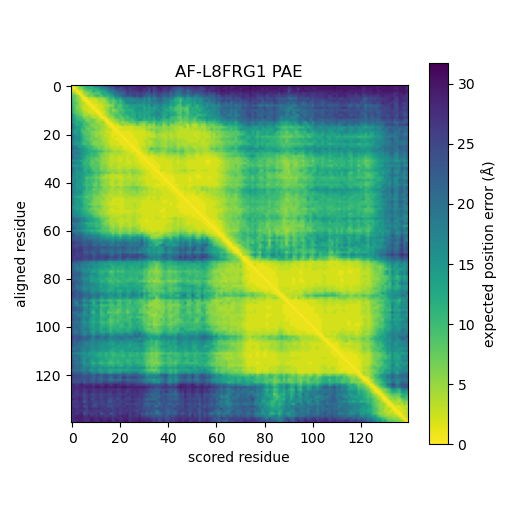EU A 1 119 ? -9.204 0.810 20.541 1.00 88.62 119 LEU A CA 1
ATOM 881 C C . LEU A 1 119 ? -7.961 1.173 19.722 1.00 88.62 119 LEU A C 1
ATOM 883 O O . LEU A 1 119 ? -6.920 0.535 19.869 1.00 88.62 119 LEU A O 1
ATOM 887 N N . LEU A 1 120 ? -8.054 2.190 18.866 1.00 87.06 120 LEU A N 1
ATOM 888 C CA . LEU A 1 120 ? -6.956 2.596 17.989 1.00 87.06 120 LEU A CA 1
ATOM 889 C C . LEU A 1 120 ? -5.967 3.549 18.669 1.00 87.06 120 LEU A C 1
ATOM 891 O O . LEU A 1 120 ? -4.799 3.591 18.280 1.00 87.06 120 LEU A O 1
ATOM 895 N N . GLY A 1 121 ? -6.391 4.279 19.704 1.00 75.88 121 GLY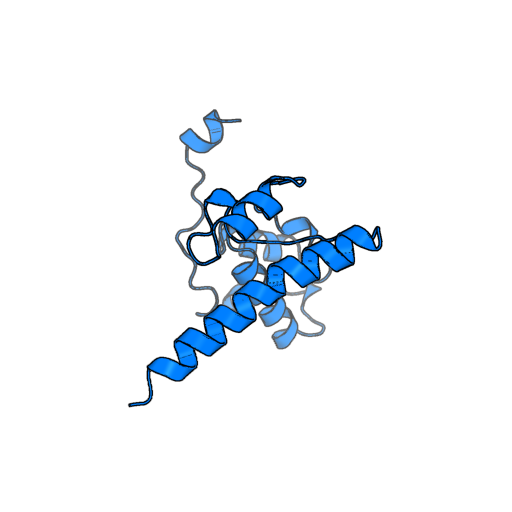 A N 1
ATOM 896 C CA . GLY A 1 121 ? -5.519 5.066 20.576 1.00 75.88 121 GLY A CA 1
ATOM 897 C C . GLY A 1 121 ? -4.481 5.907 19.817 1.00 75.88 121 GLY A C 1
ATOM 898 O O . GLY A 1 121 ? -4.814 6.756 18.995 1.00 75.88 121 GLY A O 1
ATOM 899 N N . ALA A 1 122 ? -3.193 5.667 20.092 1.00 65.94 122 ALA A N 1
ATOM 900 C CA . ALA A 1 122 ? -2.071 6.362 19.453 1.00 65.94 122 ALA A CA 1
ATOM 901 C C . ALA A 1 122 ? -1.685 5.820 18.060 1.00 65.94 122 ALA A C 1
ATOM 903 O O . ALA A 1 122 ? -0.841 6.433 17.406 1.00 65.94 122 ALA A O 1
ATOM 904 N N . ALA A 1 123 ? -2.250 4.693 17.613 1.00 64.69 123 ALA A N 1
ATOM 905 C CA . ALA A 1 123 ? -1.987 4.146 16.280 1.00 64.69 123 ALA A CA 1
ATOM 906 C C . ALA A 1 123 ? -2.630 5.015 15.184 1.00 64.69 123 ALA A C 1
ATOM 908 O O . ALA A 1 123 ? -2.053 5.179 14.115 1.00 64.69 123 ALA A O 1
ATOM 909 N N . LEU A 1 124 ? -3.757 5.667 15.494 1.00 69.31 124 LEU A N 1
ATOM 910 C CA . LEU A 1 124 ? -4.391 6.711 14.679 1.00 69.31 124 LEU A CA 1
ATOM 911 C C . LEU A 1 124 ? -3.861 8.121 15.009 1.00 69.31 124 LEU A C 1
ATOM 913 O O . LEU A 1 124 ? -4.626 9.089 15.131 1.00 69.31 124 LEU A O 1
ATOM 917 N N . ARG A 1 125 ? -2.541 8.284 15.170 1.00 60.38 125 ARG A N 1
ATOM 918 C CA . ARG A 1 125 ? -1.932 9.626 15.180 1.00 60.38 125 ARG A CA 1
ATOM 919 C C . ARG A 1 125 ? -2.000 10.202 13.766 1.00 60.38 125 ARG A C 1
ATOM 921 O O . ARG A 1 125 ? -1.042 10.138 13.007 1.00 60.38 125 ARG A O 1
ATOM 928 N N . GLY A 1 126 ? -3.179 10.724 13.443 1.00 55.16 126 GLY A N 1
ATOM 929 C CA . GLY A 1 126 ? -3.509 11.302 12.156 1.00 55.16 126 GLY A CA 1
ATOM 930 C C . GLY A 1 126 ? -2.610 12.486 11.835 1.00 55.16 126 GLY A C 1
ATOM 931 O O . GLY A 1 126 ? -2.338 13.342 12.685 1.00 55.16 126 GLY A O 1
ATOM 932 N N . GLY A 1 127 ? -2.218 12.556 10.566 1.00 53.44 127 GLY A N 1
ATOM 933 C CA . GLY A 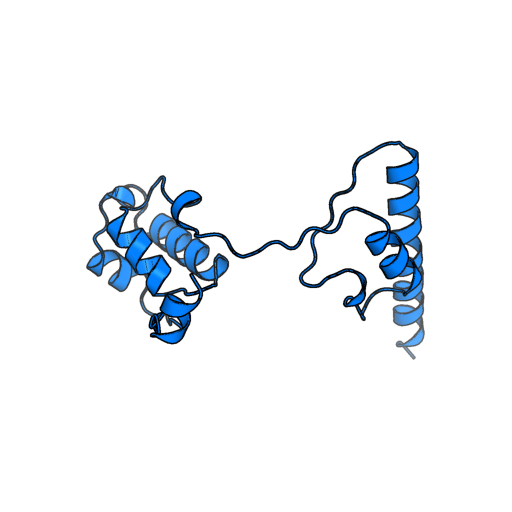1 127 ? -2.000 13.843 9.923 1.00 53.44 127 GLY A CA 1
ATOM 934 C C . GLY A 1 127 ? -3.227 14.756 10.103 1.00 53.44 127 GLY A C 1
ATOM 935 O O . GLY A 1 127 ? -4.276 14.310 10.579 1.00 53.44 127 GLY A O 1
ATOM 936 N N . PRO A 1 128 ? -3.106 16.054 9.782 1.00 53.03 128 PRO A N 1
ATOM 937 C CA . PRO A 1 128 ? -4.212 16.993 9.938 1.00 53.03 128 PRO A CA 1
ATOM 938 C C . PRO A 1 128 ? -5.478 16.433 9.279 1.00 53.03 128 PRO A C 1
ATOM 940 O O . PRO A 1 128 ? -5.403 15.921 8.161 1.00 53.03 128 PRO A O 1
ATOM 943 N N . GLU A 1 129 ? -6.619 16.522 9.976 1.00 57.22 129 GLU A N 1
ATOM 944 C CA . GLU A 1 129 ? -7.930 16.214 9.393 1.00 57.22 129 GLU A CA 1
ATOM 945 C C . GLU A 1 129 ? -8.019 16.845 8.010 1.00 57.22 129 GLU A C 1
ATOM 947 O O . GLU A 1 129 ? -7.613 18.002 7.825 1.00 57.22 129 GLU A O 1
ATOM 952 N N . ARG A 1 130 ? -8.536 16.090 7.038 1.00 57.69 130 ARG A N 1
ATOM 953 C CA . ARG A 1 130 ? -8.704 16.593 5.679 1.00 57.69 130 ARG A CA 1
ATOM 954 C C . ARG A 1 130 ? -9.690 17.759 5.692 1.00 57.69 130 ARG A C 1
ATOM 956 O O . ARG A 1 130 ? -10.898 17.580 5.591 1.00 57.69 130 ARG A O 1
ATOM 963 N N . ARG A 1 131 ? -9.173 18.979 5.809 1.00 57.28 131 ARG A N 1
ATOM 964 C CA . ARG A 1 131 ? -9.953 20.196 5.604 1.00 57.28 131 ARG A CA 1
ATOM 965 C C . ARG A 1 131 ? -10.134 20.368 4.108 1.00 57.28 131 ARG A C 1
ATOM 967 O O . ARG A 1 131 ? -9.193 20.764 3.431 1.00 57.28 131 ARG A O 1
ATOM 974 N N . ILE A 1 132 ? -11.337 20.083 3.618 1.00 60.06 132 ILE A N 1
ATOM 975 C CA . ILE A 1 132 ? -11.732 20.474 2.265 1.00 60.06 132 ILE A CA 1
ATOM 976 C C . ILE A 1 132 ? -11.661 22.002 2.212 1.00 60.06 132 ILE A C 1
ATOM 978 O O . ILE A 1 132 ? -12.413 22.692 2.905 1.00 60.06 132 ILE A O 1
ATOM 982 N N . THR A 1 133 ? -10.712 22.538 1.450 1.00 69.62 133 THR A N 1
ATOM 983 C CA . THR A 1 133 ? -10.591 23.983 1.243 1.00 69.62 133 THR A CA 1
ATOM 984 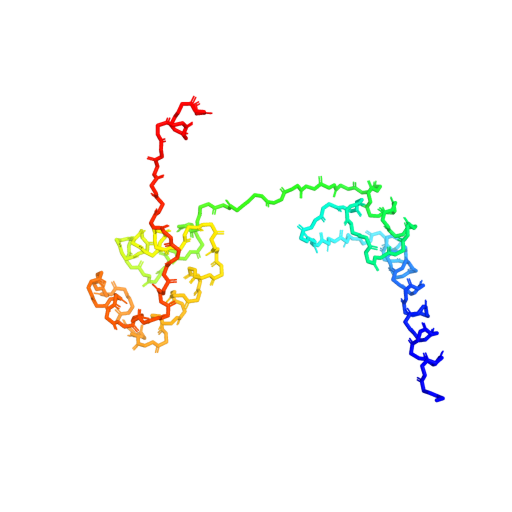C C . THR A 1 133 ? -11.469 24.415 0.074 1.00 69.62 133 THR A C 1
ATOM 986 O O . THR A 1 133 ? -11.818 23.622 -0.799 1.00 69.62 133 THR A O 1
ATOM 989 N N . VAL A 1 134 ? -11.834 25.698 0.041 1.00 70.06 134 VAL A N 1
ATOM 990 C CA . VAL A 1 134 ? -12.647 26.270 -1.047 1.00 70.06 134 VAL A CA 1
ATOM 991 C C . VAL A 1 134 ? -11.996 26.028 -2.419 1.00 70.06 134 VAL A C 1
ATOM 993 O O . VAL A 1 134 ? -12.700 25.741 -3.385 1.00 70.06 134 VAL A O 1
ATOM 996 N N . ASP A 1 135 ? -10.663 26.040 -2.485 1.00 68.38 135 ASP A N 1
ATOM 997 C CA . ASP A 1 135 ? -9.894 25.778 -3.709 1.00 68.38 135 ASP A CA 1
ATOM 998 C C . ASP A 1 135 ? -10.057 24.341 -4.238 1.00 68.38 135 ASP A C 1
ATOM 1000 O O . ASP A 1 135 ? -9.992 24.120 -5.448 1.00 68.38 135 ASP A O 1
ATOM 1004 N N . GLU A 1 136 ? -10.278 23.355 -3.360 1.00 67.25 136 GLU A N 1
ATOM 1005 C CA . GLU A 1 136 ? -10.544 21.966 -3.763 1.00 67.25 136 GLU A CA 1
ATOM 1006 C C . GLU A 1 136 ? -11.957 21.799 -4.340 1.00 67.25 136 GLU A C 1
ATOM 1008 O O . GLU A 1 136 ? -12.157 21.001 -5.253 1.00 67.25 136 GLU A O 1
ATOM 1013 N N . ILE A 1 137 ? -12.923 22.587 -3.858 1.00 68.75 137 ILE A N 1
ATOM 1014 C CA . ILE A 1 137 ? -14.312 22.569 -4.342 1.00 68.75 137 ILE A CA 1
ATOM 1015 C C . ILE A 1 137 ? -14.410 23.195 -5.742 1.00 68.75 137 ILE A C 1
ATOM 1017 O O . ILE A 1 137 ? -15.168 22.715 -6.576 1.00 68.75 137 ILE A O 1
ATOM 1021 N N . GLN A 1 138 ? -13.620 24.233 -6.031 1.00 63.56 138 GLN A N 1
ATOM 1022 C CA . GLN A 1 138 ? -13.683 24.969 -7.304 1.00 63.56 138 GLN A CA 1
ATOM 1023 C C . GLN A 1 138 ? -13.008 24.266 -8.499 1.00 63.56 138 GLN A C 1
ATOM 1025 O O . GLN A 1 138 ? -13.131 24.745 -9.624 1.00 63.56 138 GLN A O 1
ATOM 1030 N N . LYS A 1 139 ? -12.285 23.156 -8.281 1.00 55.00 139 LYS A N 1
ATOM 1031 C CA . LYS A 1 139 ? -11.623 22.373 -9.347 1.00 55.00 139 LYS A CA 1
ATOM 1032 C C . LYS A 1 139 ? -12.468 21.224 -9.917 1.00 55.00 139 LYS A C 1
ATOM 1034 O O . LYS A 1 139 ? -11.990 20.546 -10.826 1.00 55.00 139 LYS A O 1
ATOM 1039 N N . THR A 1 140 ? -13.665 20.992 -9.375 1.00 45.56 140 THR A N 1
ATOM 1040 C CA . THR A 1 140 ? -14.632 19.996 -9.877 1.00 45.56 140 THR A CA 1
ATOM 1041 C C . THR A 1 140 ? -15.620 20.667 -10.818 1.00 45.56 140 THR A C 1
ATOM 1043 O O . THR A 1 140 ? -15.932 20.059 -11.864 1.00 45.56 140 THR A O 1
#

Organism: Pseudogymnoascus destructans (strain ATCC MYA-4855 / 20631-21) (NCBI:txid658429)

InterPro domains:
  IPR013317 Chromosomal replication initiator protein DnaA, ATPAse domain [PF00308] (27-59)
  IPR027417 P-loop containing nucleoside triphosphate hydrolase [G3DSA:3.40.50.300] (1-63)
  IPR027417 P-loop containing nucleoside triphosphate hydrolase [SSF52540] (4-101)

Mean predicted aligned error: 11.8 Å

pLDDT: mean 79.56, std 13.0, range [45.56, 93.81]

Foldseek 3Di:
DPPVVVVVVVVVVLVVVVVVVVVCVVVVHDDDDDDPDQLVPCPPHDPVSSVVSVVDDDDDDQDDQCCVPLVPQAAPVLLVVLCQLADPDPPLSVVLLVQLCVPCPVCRHVDDNVNSCVSCPCSSPGDPGPDPDPVNVVVD

Radius of gyration: 22.21 Å; Cα contacts (8 Å, |Δi|>4): 87; chains: 1; bounding box: 61×43×48 Å

Nearest PDB structures (foldseek):
  2z4r-assembly2_B  TM=7.459E-01  e=2.906E-03  Thermotoga maritima
  8btg-assembly1_B  TM=6.384E-01  e=5.134E-03  Bacillus subtilis
  8btg-assembly1_E  TM=6.376E-01  e=8.094E-03  Bacillus subtilis

Sequence (140 aa):
MQDRSTAAFKDSLRGADMLLIDDVQFDGKKIVLSADRAPMALTEIEPRLRSHLASGLTCPVEPGRPLGVVSGEVRPEVLEHLVDRTPGSMRELEGAVNTLAAVAATRLSALTVDEAQGLLGAALRGGPERRITVDEIQKT